Protein AF-A0A151XZL6-F1 (afdb_monomer_lite)

Sequence (160 aa):
MRIFPILIMTLASGLNAKNLPENFYMEETYKEFVREEAGDVYYIEKKVNNNLTAVLEEYTKNNKILGKYEAVFINPVDGNFSYNNFYQINKNYSYKNGKIYSVNYEIGKMETCFVKCGDETYYTEGKVVKINKYPACLSLFDIEKRVLKFSVKYVKDNCS

Structure (mmCIF, N/CA/C/O backbone):
data_AF-A0A151XZL6-F1
#
_entry.id   AF-A0A151XZL6-F1
#
loop_
_atom_site.group_PDB
_atom_site.id
_atom_site.type_symbol
_atom_site.label_atom_id
_atom_site.label_alt_id
_atom_site.label_comp_id
_atom_site.label_asym_id
_atom_site.label_entity_id
_atom_site.label_seq_id
_atom_site.pdbx_PDB_ins_code
_atom_site.Cartn_x
_atom_site.Cartn_y
_atom_site.Cartn_z
_atom_site.occupancy
_atom_site.B_iso_or_equiv
_atom_site.auth_seq_id
_atom_site.auth_comp_id
_atom_site.auth_asym_id
_atom_site.auth_atom_id
_atom_site.pdbx_PDB_model_num
ATOM 1 N N . MET A 1 1 ? 10.887 -60.112 -26.430 1.00 37.97 1 MET A N 1
ATOM 2 C CA . MET A 1 1 ? 11.794 -58.949 -26.561 1.00 37.97 1 MET A CA 1
ATOM 3 C C . MET A 1 1 ? 11.048 -57.847 -27.308 1.00 37.97 1 MET A C 1
ATOM 5 O O . MET A 1 1 ? 10.449 -58.181 -28.319 1.00 37.97 1 MET A O 1
ATOM 9 N N . ARG A 1 2 ? 11.137 -56.590 -26.830 1.00 38.00 2 ARG A N 1
ATOM 10 C CA . ARG A 1 2 ? 10.619 -55.319 -27.413 1.00 38.00 2 ARG A CA 1
ATOM 11 C C . ARG A 1 2 ? 9.144 -55.007 -27.094 1.00 38.00 2 ARG A C 1
ATOM 13 O O . ARG A 1 2 ? 8.253 -55.574 -27.702 1.00 38.00 2 ARG A O 1
ATOM 20 N N . ILE A 1 3 ? 8.862 -54.371 -25.949 1.00 43.09 3 ILE A N 1
ATOM 21 C CA . ILE A 1 3 ? 8.929 -52.925 -25.598 1.00 43.09 3 ILE A CA 1
ATOM 22 C C . ILE A 1 3 ? 7.700 -52.157 -26.125 1.00 43.09 3 ILE A C 1
ATOM 24 O O . ILE A 1 3 ? 7.591 -51.874 -27.313 1.00 43.09 3 ILE A O 1
ATOM 28 N N . PHE A 1 4 ? 6.809 -51.811 -25.188 1.00 42.06 4 PHE A N 1
ATOM 29 C CA . PHE A 1 4 ? 5.787 -50.762 -25.288 1.00 42.06 4 PHE A CA 1
ATOM 30 C C . PHE A 1 4 ? 6.441 -49.384 -25.477 1.00 42.06 4 PHE A C 1
ATOM 32 O O . PHE A 1 4 ? 7.416 -49.098 -24.779 1.00 42.06 4 PHE A O 1
ATOM 39 N N . PRO A 1 5 ? 5.833 -48.460 -26.234 1.00 49.66 5 PRO A N 1
ATOM 40 C CA . PRO A 1 5 ? 5.915 -47.049 -25.921 1.00 49.66 5 PRO A CA 1
ATOM 41 C C . PRO A 1 5 ? 4.655 -46.638 -25.153 1.00 49.66 5 PRO A C 1
ATOM 43 O O . PRO A 1 5 ? 3.558 -46.533 -25.700 1.00 49.66 5 PRO A O 1
ATOM 46 N N . ILE A 1 6 ? 4.839 -46.416 -23.853 1.00 46.81 6 ILE A N 1
ATOM 47 C CA . ILE A 1 6 ? 3.936 -45.628 -23.019 1.00 46.81 6 ILE A CA 1
ATOM 48 C C . ILE A 1 6 ? 3.993 -44.202 -23.571 1.00 46.81 6 ILE A C 1
ATOM 50 O O . ILE A 1 6 ? 5.033 -43.547 -23.497 1.00 46.81 6 ILE A O 1
ATOM 54 N N . LEU A 1 7 ? 2.888 -43.722 -24.140 1.00 37.81 7 LEU A N 1
ATOM 55 C CA . LEU A 1 7 ? 2.740 -42.316 -24.492 1.00 37.81 7 LEU A CA 1
ATOM 56 C C . LEU A 1 7 ? 2.501 -41.529 -23.197 1.00 37.81 7 LEU A C 1
ATOM 58 O O . LEU A 1 7 ? 1.367 -41.319 -22.772 1.00 37.81 7 LEU A O 1
ATOM 62 N N . ILE A 1 8 ? 3.594 -41.133 -22.546 1.00 49.31 8 ILE A N 1
ATOM 63 C CA . ILE A 1 8 ? 3.583 -40.149 -21.465 1.00 49.31 8 ILE A CA 1
ATOM 64 C C . ILE A 1 8 ? 3.351 -38.787 -22.124 1.00 49.31 8 ILE A C 1
ATOM 66 O O . ILE A 1 8 ? 4.297 -38.109 -22.517 1.00 49.31 8 ILE A O 1
ATOM 70 N N . MET A 1 9 ? 2.089 -38.380 -22.271 1.00 39.91 9 MET A N 1
ATOM 71 C CA . MET A 1 9 ? 1.781 -36.959 -22.417 1.00 39.91 9 MET A CA 1
ATOM 72 C C . MET A 1 9 ? 1.909 -36.331 -21.032 1.00 39.91 9 MET A C 1
ATOM 74 O O . MET A 1 9 ? 1.024 -36.416 -20.184 1.00 39.91 9 MET A O 1
ATOM 78 N N . THR A 1 10 ? 3.093 -35.775 -20.801 1.00 49.19 10 THR A N 1
ATOM 79 C CA . THR A 1 10 ? 3.450 -34.972 -19.640 1.00 49.19 10 THR A CA 1
ATOM 80 C C . THR A 1 10 ? 2.421 -33.872 -19.411 1.00 49.19 10 THR A C 1
ATOM 82 O O . THR A 1 10 ? 2.147 -33.067 -20.302 1.00 49.19 10 THR A O 1
ATOM 85 N N . LEU A 1 11 ? 1.903 -33.832 -18.184 1.00 40.09 11 LEU A N 1
ATOM 86 C CA . LEU A 1 11 ? 1.265 -32.677 -17.570 1.00 40.09 11 LEU A CA 1
ATOM 87 C C . LEU A 1 11 ? 2.055 -31.405 -17.904 1.00 40.09 11 LEU A C 1
ATOM 89 O O . LEU A 1 11 ? 3.180 -31.226 -17.441 1.00 40.09 11 LEU A O 1
ATOM 93 N N . ALA A 1 12 ? 1.453 -30.496 -18.669 1.00 41.12 12 ALA A N 1
ATOM 94 C CA . ALA A 1 12 ? 1.898 -29.111 -18.747 1.00 41.12 12 ALA A CA 1
ATOM 95 C C . ALA A 1 12 ? 1.495 -28.385 -17.449 1.00 41.12 12 ALA A C 1
ATOM 97 O O . ALA A 1 12 ? 0.645 -27.500 -17.434 1.00 41.12 12 ALA A O 1
ATOM 98 N N . SER A 1 13 ? 2.071 -28.809 -16.327 1.00 44.34 13 SER A N 1
ATOM 99 C CA . SER A 1 13 ? 2.025 -28.103 -15.052 1.00 44.34 13 SER A CA 1
ATOM 100 C C . SER A 1 13 ? 3.312 -27.299 -14.920 1.00 44.34 13 SER A C 1
ATOM 102 O O . SER A 1 13 ? 4.360 -27.858 -14.607 1.00 44.34 13 SER A O 1
ATOM 104 N N . GLY A 1 14 ? 3.240 -25.995 -15.185 1.00 38.28 14 GLY A N 1
ATOM 105 C CA . GLY A 1 14 ? 4.381 -25.103 -14.977 1.00 38.28 14 GLY A CA 1
ATOM 106 C C . GLY A 1 14 ? 4.361 -23.848 -15.836 1.00 38.28 14 GLY A C 1
ATOM 107 O O . GLY A 1 14 ? 5.349 -23.545 -16.498 1.00 38.28 14 GLY A O 1
ATOM 108 N N . LEU A 1 15 ? 3.258 -23.093 -15.839 1.00 37.69 15 LEU A N 1
ATOM 109 C CA . LEU A 1 15 ? 3.348 -21.674 -16.186 1.00 37.69 15 LEU A CA 1
ATOM 110 C C . LEU A 1 15 ? 4.223 -21.023 -15.112 1.00 37.69 15 LEU A C 1
ATOM 112 O O . LEU A 1 15 ? 3.775 -20.802 -13.991 1.00 37.69 15 LEU A O 1
ATOM 116 N N . ASN A 1 16 ? 5.495 -20.836 -15.466 1.00 36.94 16 ASN A N 1
ATOM 117 C CA . ASN A 1 16 ? 6.553 -20.226 -14.674 1.00 36.94 16 ASN A CA 1
ATOM 118 C C . ASN A 1 16 ? 6.009 -19.112 -13.771 1.00 36.94 16 ASN A C 1
ATOM 120 O O . ASN A 1 16 ? 5.665 -18.031 -14.257 1.00 36.94 16 ASN A O 1
ATOM 124 N N . ALA A 1 17 ? 6.007 -19.336 -12.457 1.00 43.69 17 ALA A N 1
ATOM 125 C CA . ALA A 1 17 ? 6.169 -18.228 -11.533 1.00 43.69 17 ALA A CA 1
ATOM 126 C C . ALA A 1 17 ? 7.568 -17.667 -11.823 1.00 43.69 17 ALA A C 1
ATOM 128 O O . ALA A 1 17 ? 8.563 -18.184 -11.325 1.00 43.69 17 ALA A O 1
ATOM 129 N N . LYS A 1 18 ? 7.667 -16.706 -12.752 1.00 60.41 18 LYS A N 1
ATOM 130 C CA . LYS A 1 18 ? 8.915 -15.985 -12.994 1.00 60.41 18 LYS A CA 1
ATOM 131 C C . LYS A 1 18 ? 9.329 -15.401 -11.648 1.00 60.41 18 LYS A C 1
ATOM 133 O O . LYS A 1 18 ? 8.595 -14.579 -11.101 1.00 60.41 18 LYS A O 1
ATOM 138 N N . ASN A 1 19 ? 10.457 -15.859 -11.112 1.00 79.69 19 ASN A N 1
ATOM 139 C CA . ASN A 1 19 ? 11.067 -15.209 -9.962 1.00 79.69 19 ASN A CA 1
ATOM 140 C C . ASN A 1 19 ? 11.215 -13.723 -10.298 1.00 79.69 19 ASN A C 1
ATOM 142 O O . ASN A 1 19 ? 11.597 -13.374 -11.419 1.00 79.69 19 ASN A O 1
ATOM 146 N N . LEU A 1 20 ? 10.845 -12.857 -9.357 1.00 87.56 20 LEU A N 1
ATOM 147 C CA . LEU A 1 20 ? 11.043 -11.425 -9.533 1.00 87.56 20 LEU A CA 1
ATOM 148 C C . LEU A 1 20 ? 12.545 -11.138 -9.689 1.00 87.56 20 LEU A C 1
ATOM 150 O O . LEU A 1 20 ? 13.354 -11.866 -9.107 1.00 87.56 20 LEU A O 1
ATOM 154 N N . PRO A 1 21 ? 12.930 -10.095 -10.448 1.00 89.19 21 PRO A N 1
ATOM 155 C CA . PRO A 1 21 ? 14.308 -9.616 -10.453 1.00 89.19 21 PRO A CA 1
ATOM 156 C C . PRO A 1 21 ? 14.820 -9.397 -9.021 1.00 89.19 21 PRO A C 1
ATOM 158 O O . PRO A 1 21 ? 14.071 -8.924 -8.169 1.00 89.19 21 PRO A O 1
ATOM 161 N N . GLU A 1 22 ? 16.089 -9.709 -8.756 1.00 87.06 22 GLU A N 1
ATOM 162 C CA . GLU A 1 22 ? 16.674 -9.658 -7.403 1.00 87.06 22 GLU A CA 1
ATOM 163 C C . GLU A 1 22 ? 16.511 -8.279 -6.737 1.00 87.06 22 GLU A C 1
ATOM 165 O O . GLU A 1 22 ? 16.152 -8.184 -5.569 1.00 87.06 22 GLU A O 1
ATOM 170 N N . ASN A 1 23 ? 16.651 -7.202 -7.512 1.00 90.31 23 ASN A N 1
ATOM 171 C CA . ASN A 1 23 ? 16.482 -5.816 -7.069 1.00 90.31 23 ASN A CA 1
ATOM 172 C C . ASN A 1 23 ? 15.096 -5.232 -7.406 1.00 90.31 23 ASN A C 1
ATOM 174 O O . ASN A 1 23 ? 14.983 -4.031 -7.677 1.00 90.31 23 ASN A O 1
ATOM 178 N N . PHE A 1 24 ? 14.053 -6.063 -7.495 1.00 94.25 24 PHE A N 1
ATOM 179 C CA . PHE A 1 24 ? 12.709 -5.603 -7.856 1.00 94.25 24 PHE A CA 1
ATOM 180 C C . PHE A 1 24 ? 12.121 -4.687 -6.782 1.00 94.25 24 PHE A C 1
ATOM 182 O O . PHE A 1 24 ? 11.690 -3.578 -7.092 1.00 94.25 24 PHE A O 1
ATOM 189 N N . TYR A 1 25 ? 12.152 -5.123 -5.523 1.00 94.69 25 TYR A N 1
ATOM 190 C CA . TYR A 1 25 ? 11.743 -4.297 -4.393 1.00 94.69 25 TYR A CA 1
ATOM 191 C C . TYR A 1 25 ? 12.926 -3.519 -3.832 1.00 94.69 25 TYR A C 1
ATOM 193 O O . TYR A 1 25 ? 14.071 -3.971 -3.882 1.00 94.69 25 TYR A O 1
ATOM 201 N N . MET A 1 26 ? 12.635 -2.344 -3.293 1.00 94.38 26 MET A N 1
ATOM 202 C CA . MET A 1 26 ? 13.611 -1.560 -2.558 1.00 94.38 26 MET A CA 1
ATOM 203 C C . MET A 1 26 ? 13.995 -2.278 -1.261 1.00 94.38 26 MET A C 1
ATOM 205 O O . MET A 1 26 ? 13.136 -2.589 -0.437 1.00 94.38 26 MET A O 1
ATOM 209 N N . GLU A 1 27 ? 15.290 -2.503 -1.068 1.00 92.62 27 GLU A N 1
ATOM 210 C CA . GLU A 1 27 ? 15.836 -3.002 0.192 1.00 92.62 27 GLU A CA 1
ATOM 211 C C . GLU A 1 27 ? 15.981 -1.845 1.185 1.00 92.62 27 GLU A C 1
ATOM 213 O O . GLU A 1 27 ? 16.593 -0.826 0.869 1.00 92.62 27 GLU A O 1
ATOM 218 N N . GLU A 1 28 ? 15.412 -1.976 2.383 1.00 93.25 28 GLU A N 1
ATOM 219 C CA . GLU A 1 28 ? 15.527 -0.961 3.435 1.00 93.25 28 GLU A CA 1
ATOM 220 C C . GLU A 1 28 ? 16.956 -0.929 4.003 1.00 93.25 28 GLU A C 1
ATOM 222 O O . GLU A 1 28 ? 17.359 -1.832 4.734 1.00 93.25 28 GLU A O 1
ATOM 227 N N . THR A 1 29 ? 17.713 0.132 3.720 1.00 93.94 29 THR A N 1
ATOM 228 C CA . THR A 1 29 ? 19.065 0.351 4.273 1.00 93.94 29 THR A CA 1
ATOM 229 C C . THR A 1 29 ? 19.079 1.430 5.354 1.00 93.94 29 THR A C 1
ATOM 231 O O . THR A 1 29 ? 19.966 1.456 6.206 1.00 93.94 29 THR A O 1
ATOM 234 N N . TYR A 1 30 ? 18.060 2.290 5.363 1.00 94.81 30 TYR A N 1
ATOM 235 C CA . TYR A 1 30 ? 17.818 3.318 6.366 1.00 94.81 30 TYR A CA 1
ATOM 236 C C . TYR A 1 30 ? 16.369 3.267 6.853 1.00 94.81 30 TYR A C 1
ATOM 238 O O . TYR A 1 30 ? 15.455 2.985 6.075 1.00 94.81 30 TYR A O 1
ATOM 246 N N . LYS A 1 31 ? 16.158 3.585 8.137 1.00 96.62 31 LYS A N 1
ATOM 247 C CA . LYS A 1 31 ? 14.826 3.781 8.713 1.00 96.62 31 LYS A CA 1
ATOM 248 C C . LYS A 1 31 ? 14.819 4.835 9.817 1.00 96.62 31 LYS A C 1
ATOM 250 O O . LYS A 1 31 ? 15.740 4.889 10.631 1.00 96.62 31 LYS A O 1
ATOM 255 N N . GLU A 1 32 ? 13.727 5.578 9.891 1.00 97.44 32 GLU A N 1
ATOM 256 C CA . GLU A 1 32 ? 13.416 6.549 10.938 1.00 97.44 32 GLU A CA 1
ATOM 257 C C . GLU A 1 32 ? 11.938 6.437 11.325 1.00 97.44 32 GLU A C 1
ATOM 259 O O . GLU A 1 32 ? 11.089 6.136 10.483 1.00 97.44 32 GLU A O 1
ATOM 264 N N . PHE A 1 33 ? 11.630 6.678 12.600 1.00 97.50 33 PHE A N 1
ATOM 265 C CA . PHE A 1 33 ? 10.257 6.795 13.080 1.00 97.50 33 PHE A CA 1
ATOM 266 C C . PHE A 1 33 ? 9.982 8.236 13.488 1.00 97.50 33 PHE A C 1
ATOM 268 O O . PHE A 1 33 ? 10.652 8.764 14.375 1.00 97.50 33 PHE A O 1
ATOM 275 N N . VAL A 1 34 ? 8.987 8.850 12.857 1.00 97.56 34 VAL A N 1
ATOM 276 C CA . VAL A 1 34 ? 8.608 10.246 13.086 1.00 97.56 34 VAL A CA 1
ATOM 277 C C . VAL A 1 34 ? 7.190 10.291 13.632 1.00 97.56 34 VAL A C 1
ATOM 279 O O . VAL A 1 34 ? 6.329 9.518 13.217 1.00 97.56 34 VAL A O 1
ATOM 282 N N . ARG A 1 35 ? 6.950 11.203 14.574 1.00 97.06 35 ARG A N 1
ATOM 283 C CA . ARG A 1 35 ? 5.608 11.554 15.032 1.00 97.06 35 ARG A CA 1
ATOM 284 C C . ARG A 1 35 ? 5.302 12.983 14.611 1.00 97.06 35 ARG A C 1
ATOM 286 O O . ARG A 1 35 ? 6.071 13.883 14.941 1.00 97.06 35 ARG A O 1
ATOM 293 N N . GLU A 1 36 ? 4.175 13.180 13.943 1.00 96.31 36 GLU A N 1
ATOM 294 C CA . GLU A 1 36 ? 3.717 14.495 13.495 1.00 96.31 36 GLU A CA 1
ATOM 295 C C . GLU A 1 36 ? 2.353 14.825 14.107 1.00 96.31 36 GLU A C 1
ATOM 297 O O . GLU A 1 36 ? 1.431 14.012 14.082 1.00 96.31 36 GLU A O 1
ATOM 302 N N . GLU A 1 37 ? 2.224 16.018 14.682 1.00 96.81 37 GLU A N 1
ATOM 303 C CA . GLU A 1 37 ? 0.971 16.512 15.254 1.00 96.81 37 GLU A CA 1
ATOM 304 C C . GLU A 1 37 ? 0.211 17.338 14.208 1.00 96.81 37 GLU A C 1
ATOM 306 O O . GLU A 1 37 ? 0.754 18.309 13.687 1.00 96.81 37 GLU A O 1
ATOM 311 N N . ALA A 1 38 ? -1.058 17.010 13.942 1.00 94.12 38 ALA A N 1
ATOM 312 C CA . ALA A 1 38 ? -1.863 17.676 12.917 1.00 94.12 38 ALA A CA 1
ATOM 313 C C . ALA A 1 38 ? -3.296 17.934 13.409 1.00 94.12 38 ALA A C 1
ATOM 315 O O . ALA A 1 38 ? -4.197 17.111 13.254 1.00 94.12 38 ALA A O 1
ATOM 316 N N . GLY A 1 39 ? -3.516 19.096 14.029 1.00 93.56 39 GLY A N 1
ATOM 317 C CA . GLY A 1 39 ? -4.823 19.449 14.593 1.00 93.56 39 GLY A CA 1
ATOM 318 C C . GLY A 1 39 ? -5.268 18.444 15.660 1.00 93.56 39 GLY A C 1
ATOM 319 O O . GLY A 1 39 ? -4.553 18.232 16.642 1.00 93.56 39 GLY A O 1
ATOM 320 N N . ASP A 1 40 ? -6.423 17.808 15.448 1.00 94.88 40 ASP A N 1
ATOM 321 C CA . ASP A 1 40 ? -7.039 16.831 16.364 1.00 94.88 40 ASP A CA 1
ATOM 322 C C . ASP A 1 40 ? -6.524 15.390 16.194 1.00 94.88 40 ASP A C 1
ATOM 324 O O . ASP A 1 40 ? -6.952 14.470 16.906 1.00 94.88 40 ASP A O 1
ATOM 328 N N . VAL A 1 41 ? -5.582 15.182 15.275 1.00 97.12 41 VAL A N 1
ATOM 329 C CA . VAL A 1 41 ? -4.933 13.892 15.036 1.00 97.12 41 VAL A CA 1
ATOM 330 C C . VAL A 1 41 ? -3.416 13.999 15.189 1.00 97.12 41 VAL A C 1
ATOM 332 O O . VAL A 1 41 ? -2.843 15.088 15.298 1.00 97.12 41 VAL A O 1
ATOM 335 N N . TYR A 1 42 ? -2.762 12.847 15.260 1.00 97.75 42 TYR A N 1
ATOM 336 C CA . TYR A 1 42 ? -1.323 12.717 15.094 1.00 97.75 42 TYR A CA 1
ATOM 337 C C . TYR A 1 42 ? -1.015 11.509 14.210 1.00 97.75 42 TYR A C 1
ATOM 339 O O . TYR A 1 42 ? -1.784 10.544 14.160 1.00 97.75 42 TYR A O 1
ATOM 347 N N . TYR A 1 43 ? 0.129 11.564 13.542 1.00 97.81 43 TYR A N 1
ATOM 348 C CA . TYR A 1 43 ? 0.633 10.502 12.687 1.00 97.81 43 TYR A CA 1
ATOM 349 C C . TYR A 1 43 ? 1.881 9.876 13.294 1.00 97.81 43 TYR A C 1
ATOM 351 O O . TYR A 1 43 ? 2.686 10.563 13.925 1.00 97.81 43 TYR A O 1
ATOM 359 N N . ILE A 1 44 ? 2.047 8.574 13.088 1.00 98.00 44 ILE A N 1
ATOM 360 C CA . ILE A 1 44 ? 3.315 7.873 13.278 1.00 98.00 44 ILE A CA 1
ATOM 361 C C . ILE A 1 44 ? 3.745 7.345 11.916 1.00 98.00 44 ILE A C 1
ATOM 363 O O . ILE A 1 44 ? 3.043 6.543 11.300 1.00 98.00 44 ILE A O 1
ATOM 367 N N . GLU A 1 45 ? 4.906 7.789 11.458 1.00 97.94 45 GLU A N 1
ATOM 368 C CA . GLU A 1 45 ? 5.486 7.399 10.182 1.00 97.94 45 GLU A CA 1
ATOM 369 C C . GLU A 1 45 ? 6.731 6.545 10.390 1.00 97.94 45 GLU A C 1
ATOM 371 O O . GLU A 1 45 ? 7.616 6.908 11.164 1.00 97.94 45 GLU A O 1
ATOM 376 N N . LYS A 1 46 ? 6.844 5.446 9.642 1.00 97.88 46 LYS A N 1
ATOM 377 C CA . LYS A 1 46 ? 8.119 4.777 9.370 1.00 97.88 46 LYS A CA 1
ATOM 378 C C . LYS A 1 46 ? 8.630 5.283 8.026 1.00 97.88 46 LYS A C 1
ATOM 380 O O . LYS A 1 46 ? 8.142 4.845 6.980 1.00 97.88 46 LYS A O 1
ATOM 385 N N . LYS A 1 47 ? 9.624 6.163 8.055 1.00 96.25 47 LYS A N 1
ATOM 386 C CA . LYS A 1 47 ? 10.346 6.608 6.862 1.00 96.25 47 LYS A CA 1
ATOM 387 C C . LYS A 1 47 ? 11.496 5.649 6.594 1.00 96.25 47 LYS A C 1
ATOM 389 O O . LYS A 1 47 ? 12.187 5.227 7.517 1.00 96.25 47 LYS A O 1
ATOM 394 N N . VAL A 1 48 ? 11.680 5.271 5.342 1.00 95.50 48 VAL A N 1
ATOM 395 C CA . VAL A 1 48 ? 12.794 4.454 4.848 1.00 95.50 48 VAL A CA 1
ATOM 396 C C . VAL A 1 48 ? 13.510 5.231 3.750 1.00 95.50 48 VAL A C 1
ATOM 398 O O . VAL A 1 48 ? 13.009 6.274 3.354 1.00 95.50 48 VAL A O 1
ATOM 401 N N . ASN A 1 49 ? 14.682 4.771 3.309 1.00 92.75 49 ASN A N 1
ATOM 402 C CA . ASN A 1 49 ? 15.469 5.265 2.161 1.00 92.75 49 ASN A CA 1
ATOM 403 C C . ASN A 1 49 ? 14.890 6.483 1.400 1.00 92.75 49 ASN A C 1
ATOM 405 O O . ASN A 1 49 ? 13.803 6.404 0.832 1.00 92.75 49 ASN A O 1
ATOM 409 N N . ASN A 1 50 ? 15.634 7.588 1.303 1.00 87.88 50 ASN A N 1
ATOM 410 C CA . ASN A 1 50 ? 15.159 8.830 0.666 1.00 87.88 50 ASN A CA 1
ATOM 411 C C . ASN A 1 50 ? 13.857 9.389 1.284 1.00 87.88 50 ASN A C 1
ATOM 413 O O . ASN A 1 50 ? 13.079 10.050 0.600 1.00 87.88 50 ASN A O 1
ATOM 417 N N . ASN A 1 51 ? 13.632 9.143 2.579 1.00 91.50 51 ASN A N 1
ATOM 418 C CA . ASN A 1 51 ? 12.456 9.583 3.340 1.00 91.50 51 ASN A CA 1
ATOM 419 C C . ASN A 1 51 ? 11.108 9.098 2.778 1.00 91.50 51 ASN A C 1
ATOM 421 O O . ASN A 1 51 ? 10.081 9.744 2.978 1.00 91.50 51 ASN A O 1
ATOM 425 N N . LEU A 1 52 ? 11.101 7.951 2.098 1.00 93.25 52 LEU A N 1
ATOM 426 C CA . LEU A 1 52 ? 9.890 7.274 1.648 1.00 93.25 52 LEU A CA 1
ATOM 427 C C . LEU A 1 52 ? 9.074 6.778 2.849 1.00 93.25 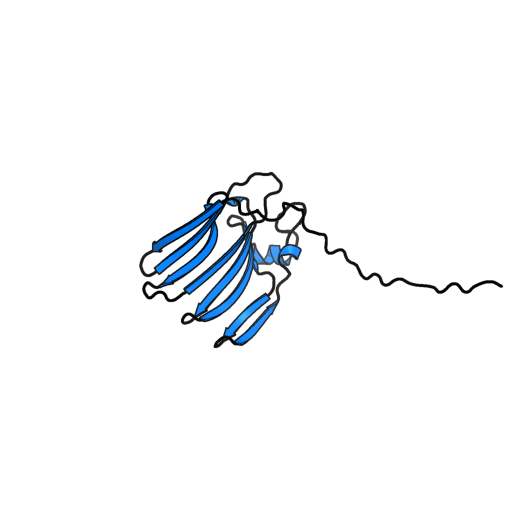52 LEU A C 1
ATOM 429 O O . LEU A 1 52 ? 9.585 6.035 3.684 1.00 93.25 52 LEU A O 1
ATOM 433 N N . THR A 1 53 ? 7.794 7.133 2.935 1.00 94.62 53 THR A N 1
ATOM 434 C CA . THR A 1 53 ? 6.917 6.663 4.019 1.00 94.62 53 THR A CA 1
ATOM 435 C C . THR A 1 53 ? 6.458 5.228 3.744 1.00 94.62 53 THR A C 1
ATOM 437 O O . THR A 1 53 ? 5.557 4.988 2.943 1.00 94.62 53 THR A O 1
ATOM 440 N N . ALA A 1 54 ? 7.087 4.254 4.408 1.00 96.44 54 ALA A N 1
ATOM 441 C CA . ALA A 1 54 ? 6.761 2.830 4.287 1.00 96.44 54 ALA A CA 1
ATOM 442 C C . ALA A 1 54 ? 5.592 2.407 5.181 1.00 96.44 54 ALA A C 1
ATOM 444 O O . ALA A 1 54 ? 4.878 1.462 4.857 1.00 96.44 54 ALA A O 1
ATOM 445 N N . VAL A 1 55 ? 5.398 3.081 6.315 1.00 98.06 55 VAL A N 1
ATOM 446 C CA . VAL A 1 55 ? 4.227 2.896 7.179 1.00 98.06 55 VAL A CA 1
ATOM 447 C C . VAL A 1 55 ? 3.749 4.263 7.634 1.00 98.06 55 VAL A C 1
ATOM 449 O O . VAL A 1 55 ? 4.568 5.082 8.037 1.00 98.06 55 VAL A O 1
ATOM 452 N N . LEU A 1 56 ? 2.443 4.488 7.600 1.00 97.88 56 LEU A N 1
ATOM 453 C CA . LEU A 1 56 ? 1.784 5.657 8.171 1.00 97.88 56 LEU A CA 1
ATOM 454 C C . LEU A 1 56 ? 0.605 5.165 9.004 1.00 97.88 56 LEU A C 1
ATOM 456 O O . LEU A 1 56 ? -0.252 4.437 8.506 1.00 97.88 56 LEU A O 1
ATOM 460 N N . GLU A 1 57 ? 0.556 5.558 10.266 1.00 98.25 57 GLU A N 1
ATOM 461 C CA . GLU A 1 57 ? -0.563 5.289 11.162 1.00 98.25 57 GLU A CA 1
ATOM 462 C C . GLU A 1 57 ? -1.144 6.610 11.654 1.00 98.25 57 GLU A C 1
ATOM 464 O O . GLU A 1 57 ? -0.419 7.458 12.169 1.00 98.25 57 GLU A O 1
ATOM 469 N N . GLU A 1 58 ? -2.454 6.778 11.506 1.00 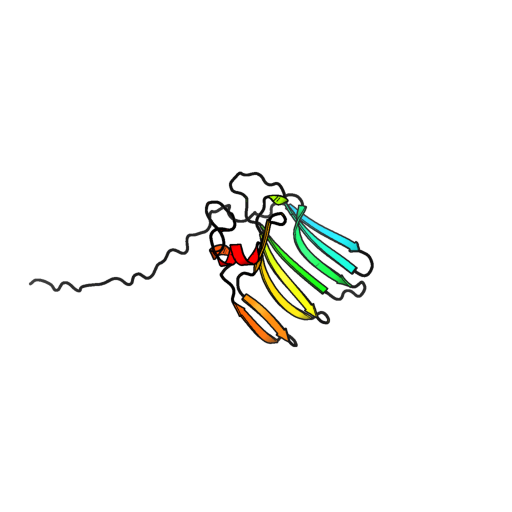97.69 58 GLU A N 1
ATOM 470 C CA . GLU A 1 58 ? -3.187 7.967 11.937 1.00 97.69 58 GLU A CA 1
ATOM 471 C C . GLU A 1 58 ? -3.973 7.665 13.212 1.00 97.69 58 GLU A C 1
ATOM 473 O O . GLU A 1 58 ? -4.700 6.667 13.294 1.00 97.69 58 GLU A O 1
ATOM 478 N N . TYR A 1 59 ? -3.882 8.561 14.190 1.00 97.69 59 TYR A N 1
ATOM 479 C CA . TYR A 1 59 ? -4.528 8.434 15.488 1.00 97.69 59 TYR A CA 1
ATOM 480 C C . TYR A 1 59 ? -5.236 9.725 15.901 1.00 97.69 59 TYR A C 1
ATOM 482 O O . TYR A 1 59 ? -4.741 10.825 15.687 1.00 97.69 59 TYR A O 1
ATOM 490 N N . THR A 1 60 ? -6.358 9.605 16.611 1.00 96.50 60 THR A N 1
ATOM 491 C CA . THR A 1 60 ? -6.911 10.722 17.407 1.00 96.50 60 THR A CA 1
ATOM 492 C C . THR A 1 60 ? -5.988 11.058 18.588 1.00 96.50 60 THR A C 1
ATOM 494 O O . THR A 1 60 ? -5.284 10.167 19.067 1.00 96.50 60 THR A O 1
ATOM 497 N N . LYS A 1 61 ? -6.112 12.247 19.198 1.00 94.81 61 LYS A N 1
ATOM 498 C CA . LYS A 1 61 ? -5.414 12.591 20.467 1.00 94.81 61 LYS A CA 1
ATOM 499 C C . LYS A 1 61 ? -5.650 11.625 21.635 1.00 94.81 61 LYS A C 1
ATOM 501 O O . LYS A 1 61 ? -4.825 11.548 22.536 1.00 94.81 61 LYS A O 1
ATOM 506 N N . ASN A 1 62 ? -6.738 10.855 21.604 1.00 94.50 62 ASN A N 1
ATOM 507 C CA . ASN A 1 62 ? -7.045 9.829 22.605 1.00 94.50 62 ASN A CA 1
ATOM 508 C C . ASN A 1 62 ? -6.443 8.452 22.256 1.00 94.50 62 ASN A C 1
ATOM 510 O O . ASN A 1 62 ? -6.931 7.429 22.733 1.00 94.50 62 ASN A O 1
ATOM 514 N N . ASN A 1 63 ? -5.424 8.407 21.391 1.00 94.19 63 ASN A N 1
ATOM 515 C CA . ASN A 1 63 ? -4.708 7.201 20.949 1.00 94.19 63 ASN A CA 1
ATOM 516 C C . ASN A 1 63 ? -5.580 6.151 20.232 1.00 94.19 63 ASN A C 1
ATOM 518 O O . ASN A 1 63 ? -5.222 4.978 20.138 1.00 94.19 63 ASN A O 1
ATOM 522 N N . LYS A 1 64 ? -6.740 6.552 19.704 1.00 95.62 64 LYS A N 1
ATOM 523 C CA . LYS A 1 64 ? -7.581 5.697 18.860 1.00 95.62 64 LYS A CA 1
ATOM 524 C C . LYS A 1 64 ? -7.109 5.760 17.410 1.00 95.62 64 LYS A C 1
ATOM 526 O O . LYS A 1 64 ? -7.135 6.837 16.821 1.00 95.62 64 LYS A O 1
ATOM 531 N N . ILE A 1 65 ? -6.744 4.611 16.843 1.00 96.25 65 ILE A N 1
ATOM 532 C CA . ILE A 1 65 ? -6.341 4.493 15.437 1.00 96.25 65 ILE A CA 1
ATOM 533 C C . ILE A 1 65 ? -7.523 4.754 14.486 1.00 96.25 65 ILE A C 1
ATOM 535 O O . ILE A 1 65 ? -8.650 4.294 14.724 1.00 96.25 65 ILE A O 1
ATOM 539 N N . LEU A 1 66 ? -7.254 5.508 13.424 1.00 95.81 66 LEU A N 1
ATOM 540 C CA . LEU A 1 66 ? -8.198 5.906 12.375 1.00 95.81 66 LEU A CA 1
ATOM 541 C C . LEU A 1 66 ? -7.850 5.259 11.031 1.00 95.81 66 LEU A C 1
ATOM 543 O O . LEU A 1 66 ? -8.735 4.777 10.318 1.00 95.81 66 LEU A O 1
ATOM 547 N N . GLY A 1 67 ? -6.557 5.171 10.734 1.00 97.31 67 GLY A N 1
ATOM 548 C CA . GLY A 1 67 ? -6.038 4.651 9.481 1.00 97.31 67 GLY A CA 1
ATOM 549 C C . GLY A 1 67 ? -4.664 4.029 9.669 1.00 97.31 67 GLY A C 1
ATOM 550 O O . GLY A 1 67 ? -3.902 4.423 10.551 1.00 97.31 67 GLY A O 1
ATOM 551 N N . LYS A 1 68 ? -4.353 3.044 8.832 1.00 98.25 68 LYS A N 1
ATOM 552 C CA . LYS A 1 68 ? -2.986 2.569 8.634 1.00 98.25 68 LYS A CA 1
ATOM 553 C C . LYS A 1 68 ? -2.743 2.367 7.151 1.00 98.25 68 LYS A C 1
ATOM 555 O O . LYS A 1 68 ? -3.606 1.868 6.435 1.00 98.25 68 LYS A O 1
ATOM 560 N N . TYR A 1 69 ? -1.551 2.712 6.725 1.00 97.25 69 TYR A N 1
ATOM 561 C CA . TYR A 1 69 ? -1.055 2.554 5.378 1.00 97.25 69 TYR A CA 1
ATOM 562 C C . TYR A 1 69 ? 0.311 1.872 5.464 1.00 97.25 69 TYR A C 1
ATOM 564 O O . TYR A 1 69 ? 1.136 2.236 6.301 1.00 97.25 69 TYR A O 1
ATOM 572 N N . GLU A 1 70 ? 0.534 0.856 4.638 1.00 98.12 70 GLU A N 1
ATOM 573 C CA . GLU A 1 70 ? 1.818 0.165 4.489 1.00 98.12 70 GLU A CA 1
ATOM 574 C C . GLU A 1 70 ? 2.185 0.134 3.006 1.00 98.12 70 GLU A C 1
ATOM 576 O O . GLU A 1 70 ? 1.345 -0.230 2.184 1.00 98.12 70 GLU A O 1
ATOM 581 N N . ALA A 1 71 ? 3.424 0.470 2.659 1.00 97.00 71 ALA A N 1
ATOM 582 C CA . ALA A 1 71 ? 3.900 0.520 1.2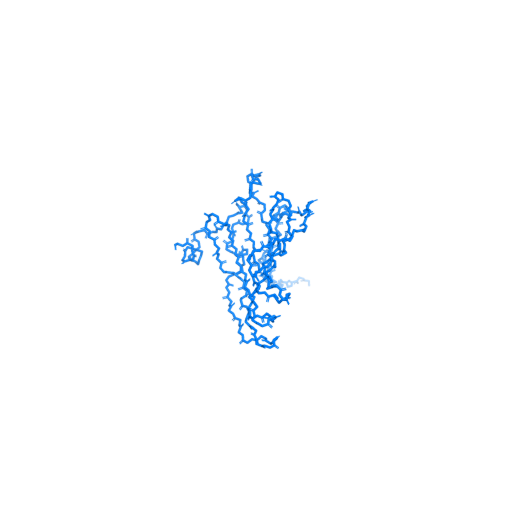83 1.00 97.00 71 ALA A CA 1
ATOM 583 C C . ALA A 1 71 ? 5.121 -0.371 1.084 1.00 97.00 71 ALA A C 1
ATOM 585 O O . ALA A 1 71 ? 6.057 -0.362 1.885 1.00 97.00 71 ALA A O 1
ATOM 586 N N . VAL A 1 72 ? 5.136 -1.086 -0.036 1.00 95.75 72 VAL A N 1
ATOM 587 C CA . VAL A 1 72 ? 6.341 -1.725 -0.565 1.00 95.75 72 VAL A CA 1
ATOM 588 C C . VAL A 1 72 ? 6.705 -1.039 -1.871 1.00 95.75 72 VAL A C 1
ATOM 590 O O . VAL A 1 72 ? 5.908 -1.025 -2.810 1.00 95.75 72 VAL A O 1
ATOM 593 N N . PHE A 1 73 ? 7.916 -0.492 -1.934 1.00 95.81 73 PHE A N 1
ATOM 594 C CA . PHE A 1 73 ? 8.406 0.254 -3.088 1.00 95.81 73 PHE A CA 1
ATOM 595 C C . PHE A 1 73 ? 9.094 -0.667 -4.097 1.00 95.81 73 PHE A C 1
ATOM 597 O O . PHE A 1 73 ? 9.884 -1.542 -3.735 1.00 95.81 73 PHE A O 1
ATOM 604 N N . ILE A 1 74 ? 8.797 -0.455 -5.374 1.00 95.38 74 ILE A N 1
ATOM 605 C CA . ILE A 1 74 ? 9.386 -1.145 -6.518 1.00 95.38 74 ILE A CA 1
ATOM 606 C C . ILE A 1 74 ? 10.442 -0.217 -7.118 1.00 95.38 74 ILE A C 1
ATOM 608 O O . ILE A 1 74 ? 10.131 0.902 -7.530 1.00 95.38 74 ILE A O 1
ATOM 612 N N . ASN A 1 75 ? 11.688 -0.685 -7.174 1.00 94.62 75 ASN A N 1
ATOM 613 C CA . ASN A 1 75 ? 12.813 0.093 -7.688 1.00 94.62 75 ASN A CA 1
ATOM 614 C C . ASN A 1 75 ? 12.588 0.448 -9.164 1.00 94.62 75 ASN A C 1
ATOM 616 O O . ASN A 1 75 ? 12.305 -0.465 -9.941 1.00 94.62 75 ASN A O 1
ATOM 620 N N . PRO A 1 76 ? 12.780 1.701 -9.599 1.00 92.50 76 PRO A N 1
ATOM 621 C CA . PRO A 1 76 ? 12.708 2.051 -11.013 1.00 92.50 76 PRO A CA 1
ATOM 622 C C . PRO A 1 76 ? 13.845 1.387 -11.810 1.00 92.50 76 PRO A C 1
ATOM 624 O O . PRO A 1 76 ? 14.927 1.125 -11.284 1.00 92.50 76 PRO A O 1
ATOM 627 N N . VAL A 1 77 ? 13.597 1.086 -13.089 1.00 91.50 77 VAL A N 1
ATOM 628 C CA . VAL A 1 77 ? 14.586 0.417 -13.963 1.00 91.50 77 VAL A CA 1
ATOM 629 C C . VAL A 1 77 ? 15.723 1.354 -14.366 1.00 91.50 77 VAL A C 1
ATOM 631 O O . VAL A 1 77 ? 16.851 0.910 -14.548 1.00 91.50 77 VAL A O 1
ATOM 634 N N . ASP A 1 78 ? 15.432 2.645 -14.502 1.00 87.38 78 ASP A N 1
ATOM 635 C CA . ASP A 1 78 ? 16.386 3.669 -14.939 1.00 87.38 78 ASP A CA 1
ATOM 636 C C . ASP A 1 78 ? 17.369 4.108 -13.836 1.00 87.38 78 ASP A C 1
ATOM 638 O O . ASP A 1 78 ? 18.244 4.934 -14.088 1.00 87.38 78 ASP A O 1
ATOM 642 N N . GLY A 1 79 ? 17.240 3.561 -12.621 1.00 84.50 79 GLY A N 1
ATOM 643 C CA . GLY A 1 79 ? 18.067 3.914 -11.466 1.00 84.50 79 GLY A CA 1
ATOM 644 C C . GLY A 1 79 ? 17.793 5.312 -10.902 1.00 84.50 79 GLY A C 1
ATOM 645 O O . GLY A 1 79 ? 18.534 5.775 -10.035 1.00 84.50 79 GLY A O 1
ATOM 646 N N . ASN A 1 80 ? 16.744 6.002 -11.359 1.00 85.88 80 ASN A N 1
ATOM 647 C CA . ASN A 1 80 ? 16.396 7.327 -10.864 1.00 85.88 80 ASN A CA 1
ATOM 648 C C . ASN A 1 80 ? 15.543 7.229 -9.591 1.00 85.88 80 ASN A C 1
ATOM 650 O O . ASN A 1 80 ? 14.315 7.294 -9.636 1.00 85.88 80 ASN A O 1
ATOM 654 N N . PHE A 1 81 ? 16.206 7.121 -8.441 1.00 85.38 81 PHE A N 1
ATOM 655 C CA . PHE A 1 81 ? 15.590 6.946 -7.118 1.00 85.38 81 PHE A CA 1
ATOM 656 C C . PHE A 1 81 ? 14.980 8.222 -6.504 1.00 85.38 81 PHE A C 1
ATOM 658 O O . PHE A 1 81 ? 14.988 8.396 -5.283 1.00 85.38 81 PHE A O 1
ATOM 665 N N . SER A 1 82 ? 14.434 9.116 -7.332 1.00 84.44 82 SER A N 1
ATOM 666 C CA . SER A 1 82 ? 13.555 10.188 -6.857 1.00 84.44 82 SER A CA 1
ATOM 667 C C . SER A 1 82 ? 12.256 9.605 -6.295 1.00 84.44 82 SER A C 1
ATOM 669 O O . SER A 1 82 ? 11.731 8.630 -6.832 1.00 84.44 82 SER A O 1
ATOM 671 N N . TYR A 1 83 ? 11.714 10.224 -5.243 1.00 80.75 83 TYR A N 1
ATOM 672 C CA . TYR A 1 83 ? 10.504 9.774 -4.544 1.00 80.75 83 TYR A CA 1
ATOM 673 C C . TYR A 1 83 ? 9.344 9.468 -5.515 1.00 80.75 83 TYR A C 1
ATOM 675 O O . TYR A 1 83 ? 8.726 8.410 -5.440 1.00 80.75 83 TYR A O 1
ATOM 683 N N . ASN A 1 84 ? 9.114 10.341 -6.501 1.00 85.25 84 ASN A N 1
ATOM 684 C CA . ASN A 1 84 ? 7.988 10.227 -7.441 1.00 85.25 84 ASN A CA 1
ATOM 685 C C . ASN A 1 84 ? 8.147 9.111 -8.491 1.00 85.25 84 ASN A C 1
ATOM 687 O O . ASN A 1 84 ? 7.191 8.779 -9.199 1.00 85.25 84 ASN A O 1
ATOM 691 N N . ASN A 1 85 ? 9.338 8.521 -8.610 1.00 88.88 85 ASN A N 1
ATOM 692 C CA . ASN A 1 85 ? 9.615 7.486 -9.605 1.00 88.88 85 ASN A CA 1
ATOM 693 C C . ASN A 1 85 ? 9.326 6.074 -9.105 1.00 88.88 85 ASN A C 1
ATOM 695 O O . ASN A 1 85 ? 9.228 5.153 -9.919 1.00 88.88 85 ASN A O 1
ATOM 699 N N . PHE A 1 86 ? 9.175 5.892 -7.795 1.00 93.31 86 PHE A N 1
ATOM 700 C CA . PHE A 1 86 ? 8.835 4.593 -7.247 1.00 93.31 86 PHE A CA 1
ATOM 701 C C . PHE A 1 86 ? 7.372 4.275 -7.534 1.00 93.31 86 PHE A C 1
ATOM 703 O O . PHE A 1 86 ? 6.457 4.993 -7.131 1.00 93.31 86 PHE A O 1
ATOM 710 N N . TYR A 1 87 ? 7.154 3.148 -8.204 1.00 95.31 87 TYR A N 1
ATOM 711 C CA . TYR A 1 87 ? 5.887 2.455 -8.047 1.00 95.31 87 TYR A CA 1
ATOM 712 C C . TYR A 1 87 ? 5.855 1.789 -6.682 1.00 95.31 87 TYR A C 1
ATOM 714 O O . TYR A 1 87 ? 6.883 1.403 -6.129 1.00 95.31 87 TYR A O 1
ATOM 722 N N . GLN A 1 88 ? 4.660 1.625 -6.150 1.00 95.44 88 GLN A N 1
ATOM 723 C CA . GLN A 1 88 ? 4.445 1.062 -4.834 1.00 95.44 88 GLN A CA 1
ATOM 724 C C . GLN A 1 88 ? 3.203 0.178 -4.846 1.00 95.44 88 GLN A C 1
ATOM 726 O O . GLN A 1 88 ? 2.237 0.426 -5.576 1.00 95.44 88 GLN A O 1
ATOM 731 N N . ILE A 1 89 ? 3.263 -0.883 -4.049 1.00 97.00 89 ILE A N 1
ATOM 732 C CA . ILE A 1 89 ? 2.103 -1.680 -3.670 1.00 97.00 89 ILE A CA 1
ATOM 733 C C . ILE A 1 89 ? 1.739 -1.243 -2.260 1.00 97.00 89 ILE A C 1
ATOM 735 O O . ILE A 1 89 ? 2.522 -1.453 -1.331 1.00 97.00 89 ILE A O 1
ATOM 739 N N . ASN A 1 90 ? 0.561 -0.650 -2.113 1.00 97.00 90 ASN A N 1
ATOM 740 C CA . ASN A 1 90 ? 0.063 -0.192 -0.828 1.00 97.00 90 ASN A CA 1
ATOM 741 C C . ASN A 1 90 ? -0.923 -1.203 -0.266 1.00 97.00 90 ASN A C 1
ATOM 743 O O . ASN A 1 90 ? -1.690 -1.836 -0.997 1.00 97.00 90 ASN A O 1
ATOM 747 N N . LYS A 1 91 ? -0.934 -1.302 1.056 1.00 98.38 91 LYS A N 1
ATOM 748 C CA . LYS A 1 91 ? -1.947 -1.980 1.843 1.00 98.38 91 LYS A CA 1
ATOM 749 C C . LYS A 1 91 ? -2.567 -0.966 2.794 1.00 98.38 91 LYS A C 1
ATOM 751 O O . LYS A 1 91 ? -1.918 -0.461 3.708 1.00 98.38 91 LYS A O 1
ATOM 756 N N . ASN A 1 92 ? -3.840 -0.691 2.567 1.00 98.12 92 ASN A N 1
ATOM 757 C CA . ASN A 1 92 ? -4.609 0.321 3.269 1.00 98.12 92 ASN A CA 1
ATOM 758 C C . ASN A 1 92 ? -5.552 -0.343 4.265 1.00 98.12 92 ASN A C 1
ATOM 760 O O . ASN A 1 92 ? -6.329 -1.224 3.897 1.00 98.12 92 ASN A O 1
ATOM 764 N N . TYR A 1 93 ? -5.524 0.113 5.511 1.00 98.19 93 TYR A N 1
ATOM 765 C CA . TYR A 1 93 ? -6.393 -0.327 6.591 1.00 98.19 93 TYR A CA 1
ATOM 766 C C . TYR A 1 93 ? -7.260 0.849 7.030 1.00 98.19 93 TYR A C 1
ATOM 768 O O . TYR A 1 93 ? -6.762 1.862 7.525 1.00 98.19 93 TYR A O 1
ATOM 776 N N . SER A 1 94 ? -8.570 0.696 6.901 1.00 96.00 94 SER A N 1
ATOM 777 C CA . SER A 1 94 ? -9.536 1.654 7.434 1.00 96.00 94 SER A CA 1
ATOM 778 C C . SER A 1 94 ? -10.063 1.140 8.762 1.00 96.00 94 SER A C 1
ATOM 780 O O . SER A 1 94 ? -10.412 -0.040 8.873 1.00 96.00 94 SER A O 1
ATOM 782 N N . TYR A 1 95 ? -10.167 2.016 9.758 1.00 96.38 95 TYR A N 1
ATOM 783 C CA . TYR A 1 95 ? -10.663 1.654 11.080 1.00 96.38 95 TYR A CA 1
ATOM 784 C C . TYR A 1 95 ? -12.023 2.290 11.357 1.00 96.38 95 TYR A C 1
ATOM 786 O O . TYR A 1 95 ? -12.304 3.430 10.999 1.00 96.38 95 TYR A O 1
ATOM 794 N N . LYS A 1 96 ? -12.875 1.551 12.065 1.00 93.50 96 LYS A N 1
ATOM 795 C CA . LYS A 1 96 ? -14.097 2.065 12.679 1.00 93.50 96 LYS A CA 1
ATOM 796 C C . LYS A 1 96 ? -14.071 1.686 14.147 1.00 93.50 96 LYS A C 1
ATOM 798 O O . LYS A 1 96 ? -13.990 0.515 14.504 1.00 93.50 96 LYS A O 1
ATOM 803 N N . ASN A 1 97 ? -14.133 2.687 15.016 1.00 89.94 97 ASN A N 1
ATOM 804 C CA . ASN A 1 97 ? -14.077 2.474 16.461 1.00 89.94 97 ASN A CA 1
ATOM 805 C C . ASN A 1 97 ? -12.823 1.727 16.952 1.00 89.94 97 ASN A C 1
ATOM 807 O O . ASN A 1 97 ? -12.913 0.898 17.849 1.00 89.94 97 ASN A O 1
ATOM 811 N N . GLY A 1 98 ? -11.657 2.034 16.366 1.00 91.25 98 GLY A N 1
ATOM 812 C CA . GLY A 1 98 ? -10.379 1.404 16.724 1.00 91.25 98 GLY A CA 1
ATOM 813 C C . GLY A 1 98 ? -10.247 -0.051 16.261 1.00 91.25 98 GLY A C 1
ATOM 814 O O . GLY A 1 98 ? -9.260 -0.705 16.573 1.00 91.25 98 GLY A O 1
ATOM 815 N N . LYS A 1 99 ? -11.227 -0.570 15.513 1.00 94.06 99 LYS A N 1
ATOM 816 C CA . LYS A 1 99 ? -11.206 -1.907 14.914 1.00 94.06 99 LYS A CA 1
ATOM 817 C C . LYS A 1 99 ? -11.093 -1.786 13.403 1.00 94.06 99 LYS A C 1
ATOM 819 O O . LYS A 1 99 ? -11.688 -0.883 12.819 1.00 94.06 99 LYS A O 1
ATOM 824 N N . ILE A 1 100 ? -10.368 -2.708 12.777 1.00 96.19 100 ILE A N 1
ATOM 825 C CA . ILE A 1 100 ? -10.270 -2.775 11.316 1.00 96.19 100 ILE A CA 1
ATOM 826 C C . ILE A 1 100 ? -11.679 -2.963 10.743 1.00 96.19 100 ILE A C 1
ATOM 828 O O . ILE A 1 100 ? -12.414 -3.861 11.155 1.00 96.19 100 ILE A O 1
ATOM 832 N N . TYR A 1 101 ? -12.045 -2.090 9.813 1.00 96.81 101 TYR A N 1
ATOM 833 C CA . TYR A 1 101 ? -13.289 -2.128 9.050 1.00 96.81 101 TYR A CA 1
ATOM 834 C C . TYR A 1 101 ? -13.052 -2.672 7.642 1.00 96.81 101 TYR A C 1
ATOM 836 O O . TYR A 1 101 ? -13.840 -3.482 7.155 1.00 96.81 101 TYR A O 1
ATOM 844 N N . SER A 1 102 ? -11.951 -2.278 7.006 1.00 97.81 102 SER A N 1
ATOM 845 C CA . SER A 1 102 ? -11.570 -2.789 5.693 1.00 97.81 102 SER A CA 1
ATOM 846 C C . SER A 1 102 ? -10.064 -2.806 5.505 1.00 97.81 102 SER A C 1
ATOM 848 O O . SER A 1 102 ? -9.361 -1.941 6.025 1.00 97.81 102 SER A O 1
ATOM 850 N N . VAL A 1 103 ? -9.594 -3.772 4.723 1.00 98.38 103 VAL A N 1
ATOM 851 C CA . VAL A 1 103 ? -8.227 -3.840 4.208 1.00 98.38 103 VAL A CA 1
ATOM 852 C C . VAL A 1 103 ? -8.311 -3.921 2.694 1.00 98.38 103 VAL A C 1
ATOM 854 O O . VAL A 1 103 ? -9.030 -4.775 2.182 1.00 98.38 103 VAL A O 1
ATOM 857 N N . ASN A 1 104 ? -7.607 -3.052 1.980 1.00 98.06 104 ASN A N 1
ATOM 858 C CA . ASN A 1 104 ? -7.500 -3.113 0.524 1.00 98.06 104 ASN A CA 1
ATOM 859 C C . ASN A 1 104 ? -6.045 -2.971 0.086 1.00 98.06 104 ASN A C 1
ATOM 861 O O . ASN A 1 104 ? -5.214 -2.460 0.837 1.00 98.06 104 ASN A O 1
ATOM 865 N N . TYR A 1 105 ? -5.764 -3.431 -1.129 1.00 98.00 105 TYR A N 1
ATOM 866 C CA . TYR A 1 105 ? -4.473 -3.249 -1.765 1.00 98.00 105 TYR A CA 1
ATOM 867 C C . TYR A 1 105 ? -4.639 -2.435 -3.034 1.00 98.00 105 TYR A C 1
ATOM 869 O O . TYR A 1 105 ? -5.636 -2.557 -3.751 1.00 98.00 105 TYR A O 1
ATOM 877 N N . GLU A 1 106 ? -3.624 -1.649 -3.334 1.00 97.19 106 GLU A N 1
ATOM 878 C CA . GLU A 1 106 ? -3.529 -0.893 -4.570 1.00 97.19 106 GLU A CA 1
ATOM 879 C C . GLU A 1 106 ? -2.092 -0.903 -5.070 1.00 97.19 106 GLU A C 1
ATOM 881 O O . GLU A 1 106 ? -1.144 -1.058 -4.302 1.00 97.19 106 GLU A O 1
ATOM 886 N N . ILE A 1 107 ? -1.929 -0.766 -6.378 1.00 96.69 107 ILE A N 1
ATOM 887 C CA . ILE A 1 107 ? -0.625 -0.636 -7.018 1.00 96.69 107 ILE A CA 1
ATOM 888 C C . ILE A 1 107 ? -0.629 0.616 -7.880 1.00 96.69 107 ILE A C 1
ATOM 890 O O . ILE A 1 107 ? -1.600 0.889 -8.590 1.00 96.69 107 ILE A O 1
ATOM 894 N N . GLY A 1 108 ? 0.445 1.392 -7.809 1.00 95.00 108 GLY A N 1
ATOM 895 C CA . GLY A 1 108 ? 0.485 2.681 -8.478 1.00 95.00 108 GLY A CA 1
ATOM 896 C C . GLY A 1 108 ? 1.699 3.518 -8.139 1.00 95.00 108 GLY A C 1
ATOM 897 O O . GLY A 1 108 ? 2.644 3.028 -7.527 1.00 95.00 108 GLY A O 1
ATOM 898 N N . LYS A 1 109 ? 1.664 4.777 -8.563 1.00 91.31 109 LYS A N 1
ATOM 899 C CA . LYS A 1 109 ? 2.610 5.816 -8.143 1.00 91.31 109 LYS A CA 1
ATOM 900 C C . LYS A 1 109 ? 1.886 7.160 -8.070 1.00 91.31 109 LYS A C 1
ATOM 902 O O . LYS A 1 109 ? 0.974 7.402 -8.867 1.00 91.31 109 LYS A O 1
ATOM 907 N N . MET A 1 110 ? 2.299 8.025 -7.138 1.00 80.50 110 MET A N 1
ATOM 908 C CA . MET A 1 110 ? 1.569 9.252 -6.773 1.00 80.50 110 MET A CA 1
ATOM 909 C C . MET A 1 110 ? 1.235 10.166 -7.956 1.00 80.50 110 MET A C 1
ATOM 911 O O . MET A 1 110 ? 0.115 10.652 -8.045 1.00 80.50 110 MET A O 1
ATOM 915 N N . GLU A 1 111 ? 2.161 10.365 -8.893 1.00 80.69 111 GLU A N 1
ATOM 916 C CA . GLU A 1 111 ? 1.955 11.281 -10.026 1.00 80.69 111 GLU A CA 1
ATOM 917 C C . GLU A 1 111 ? 1.163 10.675 -11.197 1.00 80.69 111 GLU A C 1
ATOM 919 O O . GLU A 1 111 ? 1.031 11.306 -12.241 1.00 80.69 111 GLU A O 1
ATOM 924 N N . THR A 1 112 ? 0.679 9.434 -11.089 1.00 83.62 112 THR A N 1
ATOM 925 C CA . THR A 1 112 ? -0.080 8.796 -12.189 1.00 83.62 112 THR A CA 1
ATOM 926 C C . THR A 1 112 ? -1.435 8.323 -11.727 1.00 83.62 112 THR A C 1
ATOM 928 O O . THR A 1 112 ? -2.441 8.83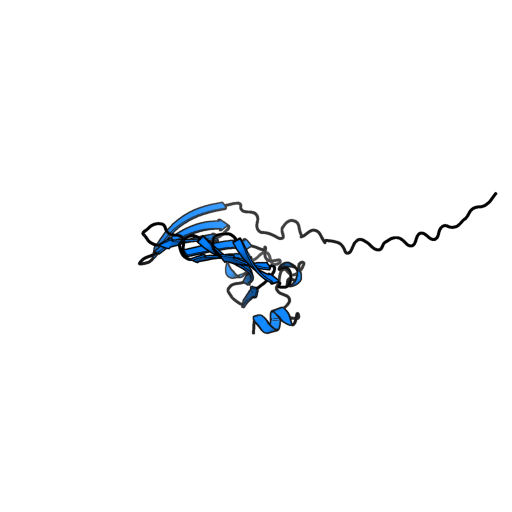4 -12.196 1.00 83.62 112 THR A O 1
ATOM 931 N N . CYS A 1 113 ? -1.466 7.307 -10.867 1.00 90.50 113 CYS A N 1
ATOM 932 C CA . CYS A 1 113 ? -2.687 6.589 -10.528 1.00 90.50 113 CYS A CA 1
ATOM 933 C C . CYS A 1 113 ? -2.384 5.481 -9.519 1.00 90.50 113 CYS A C 1
ATOM 935 O O . CYS A 1 113 ? -1.301 4.888 -9.562 1.00 90.50 113 CYS A O 1
ATOM 937 N N . PHE A 1 114 ? -3.381 5.150 -8.699 1.00 94.44 114 PHE A N 1
ATOM 938 C CA . PHE A 1 114 ? -3.459 3.915 -7.928 1.00 94.44 114 PHE A CA 1
ATOM 939 C C . PHE A 1 114 ? -4.673 3.101 -8.365 1.00 94.44 114 PHE A C 1
ATOM 941 O O . PHE A 1 114 ? -5.787 3.617 -8.417 1.00 94.44 114 PHE A O 1
ATOM 948 N N . VAL A 1 115 ? -4.464 1.818 -8.660 1.00 96.06 115 VAL A N 1
ATOM 949 C CA . VAL A 1 115 ? -5.550 0.881 -8.975 1.00 96.06 115 VAL A CA 1
ATOM 950 C C . VAL A 1 115 ? -5.664 -0.176 -7.900 1.00 96.06 115 VAL A C 1
ATOM 952 O O . VAL A 1 115 ? -4.658 -0.764 -7.498 1.00 96.06 115 VAL A O 1
ATOM 955 N N . LYS A 1 116 ? -6.897 -0.479 -7.482 1.00 96.94 116 LYS A N 1
ATOM 956 C CA . LYS A 1 116 ? -7.151 -1.596 -6.570 1.00 96.94 116 LYS A CA 1
ATOM 957 C C . LYS A 1 116 ? -6.671 -2.908 -7.182 1.00 96.94 116 LYS A C 1
ATOM 959 O O . LYS A 1 116 ? -6.909 -3.183 -8.362 1.00 96.94 116 LYS A O 1
ATOM 964 N N . CYS A 1 117 ? -6.037 -3.728 -6.362 1.00 97.31 117 CYS A N 1
ATOM 965 C CA . CYS A 1 117 ? -5.542 -5.045 -6.722 1.00 97.31 117 CYS A CA 1
ATOM 966 C C . CYS A 1 117 ? -5.704 -6.018 -5.548 1.00 97.31 117 CYS A C 1
ATOM 968 O O . CYS A 1 117 ? -6.008 -5.611 -4.431 1.00 97.31 117 CYS A O 1
ATOM 970 N N . GLY A 1 118 ? -5.535 -7.317 -5.799 1.00 96.75 118 GLY A N 1
ATOM 971 C CA . GLY A 1 118 ? -5.679 -8.346 -4.767 1.00 96.75 118 GLY A CA 1
ATOM 972 C C . GLY A 1 118 ? -7.075 -8.384 -4.135 1.00 96.75 118 GLY A C 1
ATOM 973 O O . GLY A 1 118 ? -8.071 -8.055 -4.777 1.00 96.75 118 GLY A O 1
ATOM 974 N N . ASP A 1 119 ? -7.141 -8.807 -2.875 1.00 98.00 119 ASP A N 1
ATOM 975 C CA . ASP A 1 119 ? -8.399 -8.915 -2.140 1.00 98.00 119 ASP A CA 1
ATOM 976 C C . ASP A 1 119 ? -8.647 -7.655 -1.299 1.00 98.00 119 ASP A C 1
ATOM 978 O O . ASP A 1 119 ? -7.818 -7.253 -0.483 1.00 98.00 119 ASP A O 1
ATOM 982 N N . GLU A 1 120 ? -9.832 -7.066 -1.439 1.00 98.25 120 GLU A N 1
ATOM 983 C CA . GLU A 1 120 ? -10.365 -6.089 -0.490 1.00 98.25 120 GLU A CA 1
ATOM 984 C C . GLU A 1 120 ? -11.308 -6.800 0.473 1.00 98.25 120 GLU A C 1
ATOM 986 O O . GLU A 1 120 ? -12.354 -7.324 0.082 1.00 98.25 120 GLU A O 1
ATOM 991 N N . THR A 1 121 ? -10.932 -6.818 1.744 1.00 98.38 121 THR A N 1
ATOM 992 C CA . THR A 1 121 ? -11.639 -7.544 2.797 1.00 98.38 121 THR A CA 1
ATOM 993 C C . THR A 1 121 ? -12.324 -6.566 3.732 1.00 98.38 121 THR A C 1
ATOM 995 O O . THR A 1 121 ? -11.692 -5.638 4.230 1.00 98.38 121 THR A O 1
ATOM 998 N N . TYR A 1 122 ? -13.603 -6.795 4.009 1.00 98.31 122 TYR A N 1
ATOM 999 C CA . TYR A 1 122 ? -14.384 -6.033 4.978 1.00 98.31 122 TYR A CA 1
ATOM 1000 C C . TYR A 1 122 ? -14.649 -6.861 6.222 1.00 98.31 122 TYR A C 1
ATOM 1002 O O . TYR A 1 122 ? -14.905 -8.067 6.144 1.00 98.31 122 TYR A O 1
ATOM 1010 N N . TYR A 1 123 ? -14.664 -6.178 7.359 1.00 97.75 123 TYR A N 1
ATOM 1011 C CA . TYR A 1 123 ? -14.790 -6.778 8.672 1.00 97.75 123 TYR A CA 1
ATOM 1012 C C . TYR A 1 123 ? -15.948 -6.161 9.456 1.00 97.75 123 TYR A C 1
ATOM 1014 O O . TYR A 1 123 ? -16.240 -4.969 9.366 1.00 97.75 123 TYR A O 1
ATOM 1022 N N . THR A 1 124 ? -16.600 -6.977 10.277 1.00 95.69 124 THR A N 1
ATOM 1023 C CA . THR A 1 124 ? -17.513 -6.539 11.337 1.00 95.69 124 THR A CA 1
ATOM 1024 C C . THR A 1 124 ? -17.142 -7.288 12.604 1.00 95.69 124 THR A C 1
ATOM 1026 O O . THR A 1 124 ? -17.072 -8.513 12.603 1.00 95.69 124 THR A O 1
ATOM 1029 N N . GLU A 1 125 ? -16.830 -6.547 13.669 1.00 90.88 125 GLU A N 1
ATOM 1030 C CA . GLU A 1 125 ? -16.414 -7.118 14.961 1.00 90.88 125 GLU A CA 1
ATOM 1031 C C . GLU A 1 125 ? -15.261 -8.136 14.852 1.00 90.88 125 GLU A C 1
ATOM 1033 O O . GLU A 1 125 ? -15.213 -9.133 15.564 1.00 90.88 125 GLU A O 1
ATOM 1038 N N . GLY A 1 126 ? -14.318 -7.880 13.939 1.00 90.06 126 GLY A N 1
ATOM 1039 C CA . GLY A 1 126 ? -13.164 -8.751 13.694 1.00 90.06 126 GLY A CA 1
ATOM 1040 C C . GLY A 1 126 ? -13.447 -9.965 12.803 1.00 90.06 126 GLY A C 1
ATOM 1041 O O . GLY A 1 126 ? -12.520 -10.704 12.486 1.00 90.06 126 GLY A O 1
ATOM 1042 N N . LYS A 1 127 ? -14.688 -10.169 12.350 1.00 96.12 127 LYS A N 1
ATOM 1043 C CA . LYS A 1 127 ? -15.053 -11.242 11.414 1.00 96.12 127 LYS A CA 1
ATOM 1044 C C . LYS A 1 127 ? -15.130 -10.717 9.990 1.00 96.12 127 LYS A C 1
ATOM 1046 O O . LYS A 1 127 ? -15.671 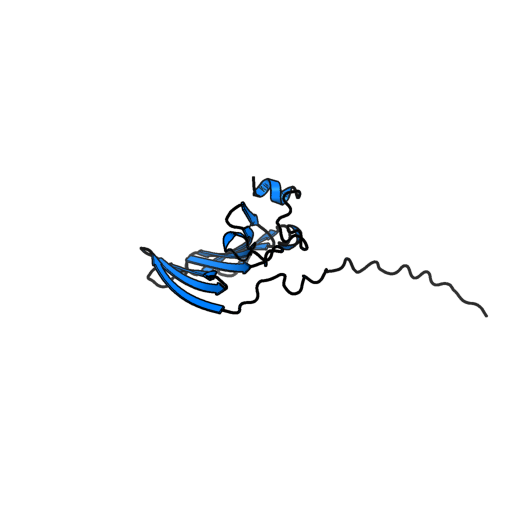-9.637 9.766 1.00 96.12 127 LYS A O 1
ATOM 1051 N N . VAL A 1 128 ? -14.629 -11.495 9.034 1.00 97.50 128 VAL A N 1
ATOM 1052 C CA . VAL A 1 128 ? -14.755 -11.187 7.604 1.00 97.50 128 VAL A CA 1
ATOM 1053 C C . VAL A 1 128 ? -16.222 -11.290 7.191 1.00 97.50 128 VAL A C 1
ATOM 1055 O O . VAL A 1 128 ? -16.855 -12.318 7.419 1.00 97.50 128 VAL A O 1
ATOM 1058 N N . VAL A 1 129 ? -16.749 -10.234 6.573 1.00 97.94 129 VAL A N 1
ATOM 1059 C CA . VAL A 1 129 ? -18.140 -10.180 6.086 1.00 97.94 129 VAL A CA 1
ATOM 1060 C C . VAL A 1 129 ? -18.245 -10.107 4.567 1.00 97.94 129 VAL A C 1
ATOM 1062 O O . VAL A 1 129 ? -19.269 -10.484 4.005 1.00 97.94 129 VAL A O 1
ATOM 1065 N N . LYS A 1 130 ? -17.202 -9.624 3.886 1.00 98.00 130 LYS A N 1
ATOM 1066 C CA . LYS A 1 130 ? -17.177 -9.486 2.427 1.00 98.00 130 LYS A CA 1
ATOM 1067 C C . LYS A 1 130 ? -15.740 -9.480 1.922 1.00 98.00 130 LYS A C 1
ATOM 1069 O O . LYS A 1 130 ? -14.879 -8.866 2.546 1.00 98.00 130 LYS A O 1
ATOM 1074 N N . ILE A 1 131 ? -15.517 -10.123 0.779 1.00 98.19 131 ILE A N 1
ATOM 1075 C CA . ILE A 1 131 ? -14.260 -10.064 0.030 1.00 98.19 131 ILE A CA 1
ATOM 1076 C C . ILE A 1 131 ? -14.593 -9.671 -1.410 1.00 98.19 131 ILE A C 1
ATOM 1078 O O . ILE A 1 131 ? -15.332 -10.387 -2.086 1.00 98.19 131 ILE A O 1
ATOM 1082 N N . ASN A 1 132 ? -14.056 -8.545 -1.872 1.00 97.94 132 ASN A N 1
ATOM 1083 C CA . ASN A 1 132 ? -14.027 -8.195 -3.290 1.00 97.94 132 ASN A CA 1
ATOM 1084 C C . ASN A 1 132 ? -12.684 -8.633 -3.868 1.00 97.94 132 ASN A C 1
ATOM 1086 O O . ASN A 1 132 ? -11.641 -8.296 -3.312 1.00 97.94 132 ASN A O 1
ATOM 1090 N N . LYS A 1 133 ? -12.713 -9.352 -4.991 1.00 97.50 133 LYS A N 1
ATOM 1091 C CA . LYS A 1 133 ? -11.501 -9.803 -5.677 1.00 97.50 133 LYS A CA 1
ATOM 1092 C C . LYS A 1 133 ? -11.184 -8.893 -6.852 1.00 97.50 133 LYS A C 1
ATOM 1094 O O . LYS A 1 133 ? -12.024 -8.711 -7.733 1.00 97.50 133 LYS A O 1
ATOM 1099 N N . TYR A 1 134 ? -9.959 -8.396 -6.891 1.00 97.12 134 TYR A N 1
ATOM 1100 C CA . TYR A 1 134 ? -9.386 -7.651 -8.006 1.00 97.12 134 TYR A CA 1
ATOM 1101 C C . TYR A 1 134 ? -8.235 -8.454 -8.632 1.00 97.12 134 TYR A C 1
ATOM 1103 O O . TYR A 1 134 ? -7.783 -9.452 -8.058 1.00 97.12 134 TYR A O 1
ATOM 1111 N N . PRO A 1 135 ? -7.726 -8.058 -9.812 1.00 96.69 135 PRO A N 1
ATOM 1112 C CA . PRO A 1 135 ? -6.525 -8.674 -10.363 1.00 96.69 135 PRO A CA 1
ATOM 1113 C C . PRO A 1 135 ? -5.355 -8.611 -9.372 1.00 96.69 135 PRO A C 1
ATOM 1115 O O . PRO A 1 135 ? -5.206 -7.637 -8.633 1.00 96.69 135 PRO A O 1
ATOM 1118 N N . ALA A 1 136 ? -4.493 -9.629 -9.361 1.00 95.62 136 ALA A N 1
ATOM 1119 C CA . ALA A 1 136 ? -3.294 -9.615 -8.524 1.00 95.62 136 ALA A CA 1
ATOM 1120 C C . ALA A 1 136 ? -2.410 -8.405 -8.875 1.00 95.62 136 ALA A C 1
ATOM 1122 O O . ALA A 1 136 ? -2.232 -8.109 -10.057 1.00 95.62 136 ALA A O 1
ATOM 1123 N N . CYS A 1 137 ? -1.816 -7.737 -7.883 1.00 95.62 137 CYS A N 1
ATOM 1124 C CA . CYS A 1 137 ? -1.091 -6.476 -8.098 1.00 95.62 137 CYS A CA 1
ATOM 1125 C C . CYS A 1 137 ? -0.010 -6.594 -9.183 1.00 95.62 137 CYS A C 1
ATOM 1127 O O . CYS A 1 137 ? 0.008 -5.825 -10.140 1.00 95.62 137 CYS A O 1
ATOM 1129 N N . LEU A 1 138 ? 0.810 -7.645 -9.121 1.00 94.31 138 LEU A N 1
ATOM 1130 C CA . LEU A 1 138 ? 1.874 -7.881 -10.100 1.00 94.31 138 LEU A CA 1
ATOM 1131 C C . LEU A 1 138 ? 1.362 -8.279 -11.494 1.00 94.31 138 LEU A C 1
ATOM 1133 O O . LEU A 1 138 ? 2.076 -8.112 -12.478 1.00 94.31 138 LEU A O 1
ATOM 1137 N N . SER A 1 139 ? 0.118 -8.754 -11.623 1.00 94.12 139 SER A N 1
ATOM 1138 C CA . SER A 1 139 ? -0.465 -9.043 -12.943 1.00 94.12 139 SER A CA 1
ATOM 1139 C C . SER A 1 139 ? -0.720 -7.766 -13.756 1.00 94.12 139 SER A C 1
ATOM 1141 O O . SER A 1 139 ? -0.596 -7.775 -14.985 1.00 94.12 139 SER A O 1
ATOM 1143 N N . LEU A 1 140 ? -0.983 -6.651 -13.064 1.00 94.56 140 LEU A N 1
ATOM 1144 C CA . LEU A 1 140 ? -1.215 -5.322 -13.638 1.00 94.56 140 LEU A CA 1
ATOM 1145 C C . LEU A 1 140 ? 0.085 -4.599 -14.019 1.00 94.56 140 LEU A C 1
ATOM 1147 O O . LEU A 1 140 ? 0.044 -3.516 -14.600 1.00 94.56 140 LEU A O 1
ATOM 1151 N N . PHE A 1 141 ? 1.233 -5.205 -13.719 1.00 93.56 141 PHE A N 1
ATOM 1152 C CA . PHE A 1 141 ? 2.548 -4.595 -13.839 1.00 93.56 141 PHE A CA 1
ATOM 1153 C 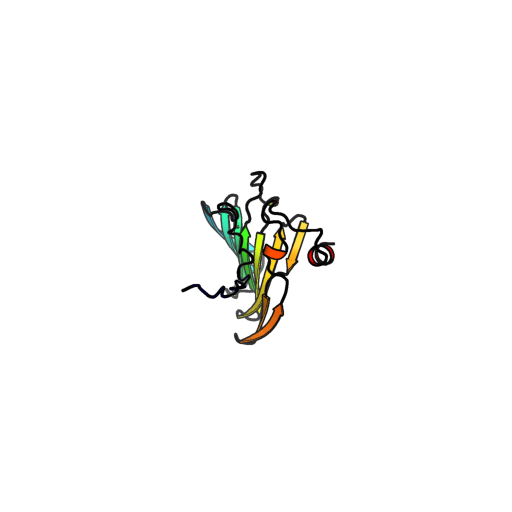C . PHE A 1 141 ? 3.385 -5.274 -14.925 1.00 93.56 141 PHE A C 1
ATOM 1155 O O . PHE A 1 141 ? 3.337 -6.495 -15.107 1.00 93.56 141 PHE A O 1
ATOM 1162 N N . ASP A 1 142 ? 4.137 -4.491 -15.690 1.00 93.00 142 ASP A N 1
ATOM 1163 C CA . ASP A 1 142 ? 5.221 -4.994 -16.530 1.00 93.00 142 ASP A CA 1
ATOM 1164 C C . ASP A 1 142 ? 6.446 -5.181 -15.631 1.00 93.00 142 ASP A C 1
ATOM 1166 O O . ASP A 1 142 ? 7.027 -4.204 -15.174 1.00 93.00 142 ASP A O 1
ATOM 1170 N N . ILE A 1 143 ? 6.795 -6.434 -15.324 1.00 92.38 143 ILE A N 1
ATOM 1171 C CA . ILE A 1 143 ? 7.867 -6.762 -14.371 1.00 92.38 143 ILE A CA 1
ATOM 1172 C C . ILE A 1 143 ? 9.237 -6.280 -14.859 1.00 92.38 143 ILE A C 1
ATOM 1174 O O . ILE A 1 143 ? 10.048 -5.845 -14.045 1.00 92.38 143 ILE A O 1
ATOM 1178 N N . GLU A 1 144 ? 9.482 -6.312 -16.170 1.00 90.56 144 GLU A N 1
ATOM 1179 C CA . GLU A 1 144 ? 10.776 -5.932 -16.745 1.00 90.56 144 GLU A CA 1
ATOM 1180 C C . GLU A 1 144 ? 10.919 -4.415 -16.809 1.00 90.56 144 GLU A C 1
ATOM 1182 O O . GLU A 1 144 ? 11.955 -3.871 -16.443 1.00 90.56 144 GLU A O 1
ATOM 1187 N N . LYS A 1 145 ? 9.860 -3.718 -17.240 1.00 92.19 145 LYS A N 1
ATOM 1188 C CA . LYS A 1 145 ? 9.858 -2.248 -17.347 1.00 92.19 145 LYS A CA 1
ATOM 1189 C C . LYS A 1 145 ? 9.552 -1.543 -16.030 1.00 92.19 145 LYS A C 1
ATOM 1191 O O . LYS A 1 145 ? 9.760 -0.341 -15.922 1.00 92.19 145 LYS A O 1
ATOM 1196 N N . ARG A 1 146 ? 9.021 -2.286 -15.063 1.00 92.50 146 ARG A N 1
ATOM 1197 C CA . ARG A 1 146 ? 8.545 -1.832 -13.755 1.00 92.50 146 ARG A CA 1
ATOM 1198 C C . ARG A 1 146 ? 7.583 -0.651 -13.846 1.00 92.50 146 ARG A C 1
ATOM 1200 O O . ARG A 1 146 ? 7.741 0.365 -13.176 1.00 92.50 146 ARG A O 1
ATOM 1207 N N . VAL A 1 147 ? 6.569 -0.810 -14.692 1.00 92.94 147 VAL A N 1
ATOM 1208 C CA . VAL A 1 147 ? 5.489 0.168 -14.874 1.00 92.94 147 VAL A CA 1
ATOM 1209 C C . VAL A 1 147 ? 4.123 -0.509 -14.899 1.00 92.94 147 VAL A C 1
ATOM 1211 O O . VAL A 1 147 ? 3.999 -1.677 -15.281 1.00 92.94 147 VAL A O 1
ATOM 1214 N N . LEU A 1 148 ? 3.075 0.239 -14.544 1.00 93.50 148 LEU A N 1
ATOM 1215 C CA . LEU A 1 148 ? 1.700 -0.207 -14.753 1.00 93.50 148 LEU A CA 1
ATOM 1216 C C . LEU A 1 148 ? 1.424 -0.422 -16.246 1.00 93.50 148 LEU A C 1
ATOM 1218 O O . LEU A 1 148 ? 1.797 0.386 -17.101 1.00 93.50 148 LEU A O 1
ATOM 1222 N N . LYS A 1 149 ? 0.727 -1.511 -16.572 1.00 93.88 149 LYS A N 1
ATOM 1223 C CA . LYS A 1 149 ? 0.320 -1.825 -17.944 1.00 93.88 149 LYS A CA 1
ATOM 1224 C C . LYS A 1 149 ? -0.915 -1.014 -18.328 1.00 93.88 149 LYS A C 1
ATOM 1226 O O . LYS A 1 149 ? -2.022 -1.542 -18.329 1.00 93.88 149 LYS A O 1
ATOM 1231 N N . PHE A 1 150 ? -0.736 0.243 -18.727 1.00 90.19 150 PHE A N 1
ATOM 1232 C CA . PHE A 1 150 ? -1.836 1.102 -19.206 1.00 90.19 150 PHE A CA 1
ATOM 1233 C C . PHE A 1 150 ? -2.559 0.569 -20.458 1.00 90.19 150 PHE A C 1
ATOM 1235 O O . PHE A 1 150 ? -3.654 1.018 -20.784 1.00 90.19 150 PHE A O 1
ATOM 1242 N N . SER A 1 151 ? -1.984 -0.419 -21.150 1.00 89.06 151 SER A N 1
ATOM 1243 C CA . SER A 1 151 ? -2.657 -1.157 -22.225 1.00 89.06 151 SER A CA 1
ATOM 1244 C C . SER A 1 151 ? -3.708 -2.160 -21.727 1.00 89.06 151 SER A C 1
ATOM 1246 O O . SER A 1 151 ? -4.568 -2.576 -22.502 1.00 89.06 151 SER A O 1
ATOM 1248 N N . VAL A 1 152 ? -3.672 -2.563 -20.452 1.00 91.75 152 VAL A N 1
ATOM 1249 C CA . VAL A 1 152 ? -4.676 -3.449 -19.851 1.00 91.75 152 VAL A CA 1
ATOM 1250 C C . VAL A 1 152 ? -5.937 -2.643 -19.571 1.00 91.75 152 VAL A C 1
ATOM 1252 O O . VAL A 1 152 ? -5.893 -1.658 -18.836 1.00 91.75 152 VAL A O 1
ATOM 1255 N N . LYS A 1 153 ? -7.079 -3.105 -20.099 1.00 94.06 153 LYS A N 1
ATOM 1256 C CA . LYS A 1 153 ? -8.380 -2.432 -19.953 1.00 94.06 153 LYS A CA 1
ATOM 1257 C C . LYS A 1 153 ? -8.696 -2.054 -18.502 1.00 94.06 153 LYS A C 1
ATOM 1259 O O . LYS A 1 153 ? -9.053 -0.918 -18.251 1.00 94.06 153 LYS A O 1
ATOM 1264 N N . TYR A 1 154 ? -8.494 -2.970 -17.552 1.00 95.38 154 TYR A N 1
ATOM 1265 C CA . TYR A 1 154 ? -8.739 -2.692 -16.133 1.00 95.38 154 TYR A CA 1
ATOM 1266 C C . TYR A 1 154 ? -7.914 -1.509 -15.604 1.00 95.38 154 TYR A C 1
ATOM 1268 O O . TYR A 1 154 ? -8.454 -0.659 -14.907 1.00 95.38 154 TYR A O 1
ATOM 1276 N N . VAL A 1 155 ? -6.624 -1.428 -15.952 1.00 94.12 155 VAL A N 1
ATOM 1277 C CA . VAL A 1 155 ? -5.768 -0.303 -15.541 1.00 94.12 155 VAL A CA 1
ATOM 1278 C C . VAL A 1 155 ? -6.257 0.982 -16.199 1.00 94.12 155 VAL A C 1
ATOM 1280 O O . VAL A 1 155 ? -6.432 1.984 -15.519 1.00 94.12 155 VAL A O 1
ATOM 1283 N N . LYS A 1 156 ? -6.534 0.939 -17.506 1.00 92.50 156 LYS A N 1
ATOM 1284 C CA . LYS A 1 156 ? -7.042 2.090 -18.255 1.00 92.50 156 LYS A CA 1
ATOM 1285 C C . LYS A 1 156 ? -8.333 2.636 -17.640 1.00 92.50 156 LYS A C 1
ATOM 1287 O O . LYS A 1 156 ? -8.391 3.814 -17.318 1.00 92.50 156 LYS A O 1
ATOM 1292 N N . ASP A 1 157 ? -9.322 1.778 -17.417 1.00 94.00 157 ASP A N 1
ATOM 1293 C CA . ASP A 1 157 ? -10.648 2.164 -16.923 1.00 94.00 157 ASP A CA 1
ATOM 1294 C C . ASP A 1 157 ? -10.611 2.749 -15.495 1.00 94.00 157 ASP A C 1
ATOM 1296 O O . ASP A 1 157 ? -11.533 3.462 -15.115 1.00 94.00 157 ASP A O 1
ATOM 1300 N N . ASN A 1 158 ? -9.563 2.466 -14.707 1.00 92.94 158 ASN A N 1
ATOM 1301 C CA . ASN A 1 158 ? -9.424 2.932 -13.320 1.00 92.94 158 ASN A CA 1
ATOM 1302 C C . ASN A 1 158 ? -8.354 4.025 -13.124 1.00 92.94 158 ASN A C 1
ATOM 1304 O O . ASN A 1 158 ? -8.200 4.512 -12.009 1.00 92.94 158 ASN A O 1
ATOM 1308 N N . CYS A 1 159 ? -7.622 4.406 -14.175 1.00 88.19 159 CYS A N 1
ATOM 1309 C CA . CYS A 1 159 ? -6.594 5.458 -14.149 1.00 88.19 159 CYS A CA 1
ATOM 1310 C C . CYS A 1 159 ? -6.875 6.632 -15.099 1.00 88.19 159 CYS A C 1
ATOM 1312 O O . CYS A 1 159 ? -5.970 7.431 -15.335 1.00 88.19 159 CYS A O 1
ATOM 1314 N N . SER A 1 160 ? -8.069 6.686 -15.699 1.00 60.81 160 SER A N 1
ATOM 1315 C CA . SER A 1 160 ? -8.465 7.724 -16.665 1.00 60.81 160 SER A CA 1
ATOM 1316 C C . SER A 1 160 ? -9.188 8.883 -15.997 1.00 60.81 160 SER A C 1
ATOM 1318 O O . SER A 1 160 ? -10.085 8.598 -15.174 1.00 60.81 160 SER A O 1
#

Radius of gyration: 21.04 Å; chains: 1; bounding box: 37×78×50 Å

Organism: NCBI:txid1806892

Foldseek 3Di:
DDDDDDPPPDPPPDPDPPDFDPQFWDDFPDWDWDWADDVQKIWIFIATDPRAGQKIWIAGPVRQTAKIKGKIWTQAPVNPPDQQRTKIKMWIFGDDRSHTAKIWIWIGGDVFATATAAWIFGDDPRDTDDIDHHHHHCVQADSNRGDGPCVDPRNVVRGD

Secondary structure (DSSP, 8-state):
------------------PPPTTSBPP---EEEEEEEETTEEEEEEEETTTEEEEEEEEETTS-EEEEEEEEEEPPTT----GGG-EEEEEEEEEETTEEEEEEEEEEETTTEEEEEEEEEEEETTEEEEEEE---GGGGEETTTTEE-TTSHHHHHHH-

pLDDT: mean 88.19, std 16.83, range [36.94, 98.38]